Protein AF-M2TGZ3-F1 (afdb_monomer_lite)

Foldseek 3Di:
DDDDADDDDPPDDPDRWDDDPVRDTDRDRPDPPPPDDDPPVVVVVVVVVVVVVVVVVVVVVVVVVVVVVVVVVVVVVVVVVVVVVVVVVVVVVVVVVVVVPQPDDDDDADWDADPVGQADDDDKFFALQDDPVNLSVSQGVAPDWDDDQLGIIDGHNHTPDDIDGDHNVVVPHHHSND

pLDDT: mean 80.91, std 21.44, range [30.02, 98.31]

Sequence (178 aa):
AEPSIECVDPSKQSQCTCTCTNGIVFSQTLSLDASTIPSDGTCQADRDRCLKRQQQLNTEIEEEREQCAAQLNEATQTHIQREKELLEKQHELRTQLKLHQPPTWTYHGCYIDNLSRAIGGNGFSLDTHLTVDNCKRLCRGSKYAAMQYGTHCLCGNKFRFPVTKVSDSECNVNCAGN

InterPro domains:
  IPR002889 Carbohydrate-binding WSC [PF01822] (107-178)
  IPR002889 Carbohydrate-binding WSC [PS51212] (104-178)
  IPR002889 Carbohydrate-binding WSC [SM00321] (104-178)

Radius of gyration: 47.74 Å; chains: 1; bounding box: 99×42×110 Å

Organism: Cochliobolus heterostrophus (strain C5 / ATCC 48332 / race O) (NCBI:txid701091)

Structure (mmCIF, N/CA/C/O backbone):
data_AF-M2TGZ3-F1
#
_entry.id   AF-M2TGZ3-F1
#
loop_
_atom_site.group_PDB
_atom_site.id
_atom_site.type_symbol
_atom_site.label_atom_id
_atom_site.label_alt_id
_atom_site.label_comp_id
_atom_site.label_asym_id
_atom_site.label_entity_id
_atom_site.label_seq_id
_atom_site.pdbx_PDB_ins_code
_atom_site.Cartn_x
_atom_site.Cartn_y
_atom_site.Cartn_z
_atom_site.occupancy
_atom_site.B_iso_or_equiv
_atom_site.auth_seq_id
_atom_site.auth_comp_id
_atom_site.auth_asym_id
_atom_site.auth_atom_id
_atom_site.pdbx_PDB_model_num
ATOM 1 N N . ALA A 1 1 ? -50.221 -4.675 42.462 1.00 42.06 1 ALA A N 1
ATOM 2 C CA . ALA A 1 1 ? -51.348 -5.622 42.523 1.00 42.06 1 ALA A CA 1
ATOM 3 C C . ALA A 1 1 ? -51.890 -5.565 43.937 1.00 42.06 1 ALA A C 1
ATOM 5 O O . ALA A 1 1 ? -51.130 -5.794 44.869 1.00 42.06 1 ALA A O 1
ATOM 6 N N . GLU A 1 2 ? -53.128 -5.113 44.084 1.00 30.02 2 GLU A N 1
ATOM 7 C CA . GLU A 1 2 ? -53.767 -4.838 45.370 1.00 30.02 2 GLU A CA 1
ATOM 8 C C . GLU A 1 2 ? -54.387 -6.144 45.903 1.00 30.02 2 GLU A C 1
ATOM 10 O O . GLU A 1 2 ? -55.113 -6.801 45.151 1.00 30.02 2 GLU A O 1
ATOM 15 N N . PRO A 1 3 ? -54.061 -6.599 47.125 1.00 35.22 3 PRO A N 1
ATOM 16 C CA . PRO A 1 3 ? -54.657 -7.811 47.671 1.00 35.22 3 PRO A CA 1
ATOM 17 C C . PRO A 1 3 ? -56.100 -7.528 48.103 1.00 35.22 3 PRO A C 1
ATOM 19 O O . PRO A 1 3 ? -56.346 -6.615 48.888 1.00 35.22 3 PRO A O 1
ATOM 22 N N . SER A 1 4 ? -57.050 -8.321 47.609 1.00 35.12 4 SER A N 1
ATOM 23 C CA . SER A 1 4 ? -58.435 -8.319 48.087 1.00 35.12 4 SER A CA 1
ATOM 24 C C . SER A 1 4 ? -58.678 -9.545 48.966 1.00 35.12 4 SER A C 1
ATOM 26 O O . SER A 1 4 ? -58.250 -10.654 48.650 1.00 35.12 4 SER A O 1
ATOM 28 N N . ILE A 1 5 ? -59.332 -9.319 50.104 1.00 44.72 5 ILE A N 1
ATOM 29 C CA . ILE A 1 5 ? -59.804 -10.352 51.025 1.00 44.72 5 ILE A CA 1
ATOM 30 C C . ILE A 1 5 ? -61.325 -10.237 51.053 1.00 44.72 5 ILE A C 1
ATOM 32 O O . ILE A 1 5 ? -61.857 -9.213 51.477 1.00 44.72 5 ILE A O 1
ATOM 36 N N . GLU A 1 6 ? -62.015 -11.285 50.614 1.00 40.97 6 GLU A N 1
ATOM 37 C CA . GLU A 1 6 ? -63.439 -11.476 50.883 1.00 40.97 6 GLU A CA 1
ATOM 38 C C . GLU A 1 6 ? -63.579 -12.557 51.958 1.00 40.97 6 GLU A C 1
ATOM 40 O O . GLU A 1 6 ? -63.226 -13.717 51.742 1.00 40.97 6 GLU A O 1
ATOM 45 N N . CYS A 1 7 ? -64.074 -12.175 53.135 1.00 37.47 7 CYS A N 1
ATOM 46 C CA . CYS A 1 7 ? -64.434 -13.114 54.195 1.00 37.47 7 CYS A CA 1
ATOM 47 C C . CYS A 1 7 ? -65.953 -13.314 54.185 1.00 37.47 7 CYS A C 1
ATOM 49 O O . CYS A 1 7 ? -66.702 -12.344 54.298 1.00 37.47 7 CYS A O 1
ATOM 51 N N . VAL A 1 8 ? -66.403 -14.566 54.077 1.00 44.28 8 VAL A N 1
ATOM 52 C CA . VAL A 1 8 ? -67.820 -14.937 54.201 1.00 44.28 8 VAL A CA 1
ATOM 53 C C . VAL A 1 8 ? -68.168 -15.158 55.677 1.00 44.28 8 VAL A C 1
ATOM 55 O O . VAL A 1 8 ? -67.381 -15.720 56.437 1.00 44.28 8 VAL A O 1
ATOM 58 N N . ASP A 1 9 ? -69.352 -14.676 56.054 1.00 42.97 9 ASP A N 1
ATOM 59 C CA . ASP A 1 9 ? -69.925 -14.606 57.403 1.00 42.97 9 ASP A CA 1
ATOM 60 C C . ASP A 1 9 ? -69.764 -15.918 58.222 1.00 42.97 9 ASP A C 1
ATOM 62 O O . ASP A 1 9 ? -70.175 -16.995 57.765 1.00 42.97 9 ASP A O 1
ATOM 66 N N . PRO A 1 10 ? -69.163 -15.877 59.432 1.00 45.09 10 PRO A N 1
ATOM 67 C CA . PRO A 1 10 ? -68.780 -17.062 60.190 1.00 45.09 10 PRO A CA 1
ATOM 68 C C . PRO A 1 10 ? -69.964 -17.623 60.983 1.00 45.09 10 PRO A C 1
ATOM 70 O O . PRO A 1 10 ? -70.005 -17.542 62.208 1.00 45.09 10 PRO A O 1
ATOM 73 N N . SER A 1 11 ? -70.940 -18.231 60.306 1.00 46.91 11 SER A N 1
ATOM 74 C CA . SER A 1 11 ? -72.002 -18.968 61.011 1.00 46.91 11 SER A CA 1
ATOM 75 C C . SER A 1 11 ? -71.798 -20.484 61.043 1.00 46.91 11 SER A C 1
ATOM 77 O O . SER A 1 11 ? -72.397 -21.136 61.894 1.00 46.91 11 SER A O 1
ATOM 79 N N . LYS A 1 12 ? -70.955 -21.079 60.184 1.00 46.06 12 LYS A N 1
ATOM 80 C CA . LYS A 1 12 ? -70.595 -22.511 60.250 1.00 46.06 12 LYS A CA 1
ATOM 81 C C . LYS A 1 12 ? -69.194 -22.749 59.672 1.00 46.06 12 LYS A C 1
ATOM 83 O O . LYS A 1 12 ? -69.023 -22.711 58.465 1.00 46.06 12 LYS A O 1
ATOM 88 N N . GLN A 1 13 ? -68.239 -23.040 60.558 1.00 41.88 13 GLN A N 1
ATOM 89 C CA . GLN A 1 13 ? -66.833 -23.395 60.295 1.00 41.88 13 GLN A CA 1
ATOM 90 C C . GLN A 1 13 ? -65.949 -22.273 59.726 1.00 41.88 13 GLN A C 1
ATOM 92 O O . GLN A 1 13 ? -65.947 -21.944 58.548 1.00 41.88 13 GLN A O 1
ATOM 97 N N . SER A 1 14 ? -65.117 -21.737 60.614 1.00 40.09 14 SER A N 1
ATOM 98 C CA . SER A 1 14 ? -63.985 -20.854 60.346 1.00 40.09 14 SER A CA 1
ATOM 99 C C . SER A 1 14 ? -62.907 -21.563 59.517 1.00 40.09 14 SER A C 1
ATOM 101 O O . SER A 1 14 ? -61.933 -22.091 60.054 1.00 40.09 14 SER A O 1
ATOM 103 N N . GLN A 1 15 ? -63.078 -21.583 58.200 1.00 41.56 15 GLN A N 1
ATOM 104 C CA . GLN A 1 15 ? -62.004 -21.876 57.256 1.00 41.56 15 GLN A CA 1
ATOM 105 C C . GLN A 1 15 ? -61.862 -20.695 56.301 1.00 41.56 15 GLN A C 1
ATOM 107 O O . GLN A 1 15 ? -62.495 -20.645 55.252 1.00 41.56 15 GLN A O 1
ATOM 112 N N . CYS A 1 16 ? -61.026 -19.726 56.672 1.00 45.25 16 CYS A N 1
ATOM 113 C CA . CYS A 1 16 ? -60.573 -18.717 55.724 1.00 45.25 16 CYS A CA 1
ATOM 114 C C . CYS A 1 16 ? -59.454 -19.330 54.876 1.00 45.25 16 CYS A C 1
ATOM 116 O O . CYS A 1 16 ? -58.369 -19.611 55.381 1.00 45.25 16 CYS A O 1
ATOM 118 N N . THR A 1 17 ? -59.717 -19.553 53.592 1.00 42.00 17 THR A N 1
ATOM 119 C CA . THR A 1 17 ? -58.707 -19.957 52.608 1.00 42.00 17 THR A CA 1
ATOM 120 C C . THR A 1 17 ? -58.132 -18.722 51.928 1.00 42.00 17 THR A C 1
ATOM 122 O O . THR A 1 17 ? -58.835 -18.049 51.178 1.00 42.00 17 THR A O 1
ATOM 125 N N . CYS A 1 18 ? -56.850 -18.435 52.154 1.00 43.41 18 CYS A N 1
ATOM 126 C CA . CYS A 1 18 ? -56.132 -17.404 51.409 1.00 43.41 18 CYS A CA 1
ATOM 127 C C . CYS A 1 18 ? -55.450 -18.031 50.186 1.00 43.41 18 CYS A C 1
ATOM 129 O O . CYS A 1 18 ? -54.590 -18.901 50.320 1.00 43.41 18 CYS A O 1
ATOM 131 N N . THR A 1 19 ? -55.808 -17.572 48.990 1.00 40.91 19 THR A N 1
ATOM 132 C CA . THR A 1 19 ? -55.134 -17.927 47.734 1.00 40.91 19 THR A CA 1
ATOM 133 C C . THR A 1 19 ? -54.188 -16.811 47.313 1.00 40.91 19 THR A C 1
ATOM 135 O O . THR A 1 19 ? -54.630 -15.705 47.010 1.00 40.91 19 THR A O 1
ATOM 138 N N . CYS A 1 20 ? -52.888 -17.100 47.248 1.00 36.97 20 CYS A N 1
ATOM 139 C CA . CYS A 1 20 ? -51.923 -16.203 46.616 1.00 36.97 20 CYS A CA 1
ATOM 140 C C . CYS A 1 20 ? -51.898 -16.441 45.098 1.00 36.97 20 CYS A C 1
ATOM 142 O O . CYS A 1 20 ? -52.029 -17.569 44.623 1.00 36.97 20 CYS A O 1
ATOM 144 N N . THR A 1 21 ? -51.680 -15.371 44.336 1.00 45.09 21 THR A N 1
ATOM 145 C CA . THR A 1 21 ? -51.802 -15.252 42.868 1.00 45.09 21 THR A CA 1
ATOM 146 C C . THR A 1 21 ? -50.929 -16.187 42.020 1.00 45.09 21 THR A C 1
ATOM 148 O O . THR A 1 21 ? -51.058 -16.181 40.802 1.00 45.09 21 THR A O 1
ATOM 151 N N . ASN A 1 22 ? -50.102 -17.040 42.631 1.00 44.31 22 ASN A N 1
ATOM 152 C CA . ASN A 1 22 ? -49.334 -18.076 41.932 1.00 44.31 22 ASN A CA 1
ATOM 153 C C . ASN A 1 22 ? -50.013 -19.460 41.937 1.00 44.31 22 ASN A C 1
ATOM 155 O O . ASN A 1 22 ? -49.364 -20.456 41.634 1.00 44.31 22 ASN A O 1
ATOM 159 N N . GLY A 1 23 ? -51.299 -19.553 42.297 1.00 44.28 23 GLY A N 1
ATOM 160 C CA . GLY A 1 23 ? -52.065 -20.806 42.211 1.00 44.28 23 GLY A CA 1
ATOM 161 C C . GLY A 1 23 ? -51.654 -21.880 43.225 1.00 44.28 23 GLY A C 1
ATOM 162 O O . GLY A 1 23 ? -52.139 -23.007 43.160 1.00 44.28 23 GLY A O 1
ATOM 163 N N . ILE A 1 24 ? -50.783 -21.542 44.180 1.00 47.44 24 ILE A N 1
ATOM 164 C CA . ILE A 1 24 ? -50.427 -22.426 45.288 1.00 47.44 24 ILE A CA 1
ATOM 165 C C . ILE A 1 24 ? -51.532 -22.313 46.336 1.00 47.44 24 ILE A C 1
ATOM 167 O O . ILE A 1 24 ? -51.656 -21.303 47.030 1.00 47.44 24 ILE A O 1
ATOM 171 N N . VAL A 1 25 ? -52.352 -23.356 46.425 1.00 45.66 25 VAL A N 1
ATOM 172 C CA . VAL A 1 25 ? -53.421 -23.466 47.417 1.00 45.66 25 VAL A CA 1
ATOM 173 C C . VAL A 1 25 ? -52.838 -24.097 48.679 1.00 45.66 25 VAL A C 1
ATOM 175 O O . VAL A 1 25 ? -52.579 -25.297 48.714 1.00 45.66 25 VAL A O 1
ATOM 178 N N . PHE A 1 26 ? -52.637 -23.300 49.729 1.00 43.31 26 PHE A N 1
ATOM 179 C CA . PHE A 1 26 ? -52.349 -23.827 51.063 1.00 43.31 26 PHE A CA 1
ATOM 180 C C . PHE A 1 26 ? -53.668 -24.140 51.770 1.00 43.31 26 PHE A C 1
ATOM 182 O O . PHE A 1 26 ? -54.349 -23.253 52.277 1.00 43.31 26 PHE A O 1
ATOM 189 N N . SER A 1 27 ? -54.044 -25.416 51.798 1.00 44.88 27 SER A N 1
ATOM 190 C CA . SER A 1 27 ? -55.175 -25.914 52.587 1.00 44.88 27 SER A CA 1
ATOM 191 C C . SER A 1 27 ? -54.682 -26.259 53.993 1.00 44.88 27 SER A C 1
ATOM 193 O O . SER A 1 27 ? -54.489 -27.422 54.336 1.00 44.88 27 SER A O 1
ATOM 195 N N . GLN A 1 28 ? -54.414 -25.241 54.811 1.00 45.44 28 GLN A N 1
ATOM 196 C CA . GLN A 1 28 ? -54.201 -25.457 56.240 1.00 45.44 28 GLN A CA 1
ATOM 197 C C . GLN A 1 28 ? -55.521 -25.235 56.977 1.00 45.44 28 GLN A C 1
ATOM 199 O O . GLN A 1 28 ? -56.089 -24.145 56.958 1.00 45.44 28 GLN A O 1
ATOM 204 N N . THR A 1 29 ? -56.018 -26.278 57.637 1.00 42.88 29 THR A N 1
ATOM 205 C CA . THR A 1 29 ? -57.054 -26.158 58.665 1.00 42.88 29 THR A CA 1
ATOM 206 C C . THR A 1 29 ? -56.489 -25.352 59.828 1.00 42.88 29 THR A C 1
ATOM 208 O O . THR A 1 29 ? -55.683 -25.865 60.603 1.00 42.88 29 THR A O 1
ATOM 211 N N . LEU A 1 30 ? -56.902 -24.090 59.954 1.00 41.03 30 LEU A N 1
ATOM 212 C CA . LEU A 1 30 ? -56.662 -23.299 61.157 1.00 41.03 30 LEU A CA 1
ATOM 213 C C . LEU A 1 30 ? -57.520 -23.879 62.287 1.00 41.03 30 LEU A C 1
ATOM 215 O O . LEU A 1 30 ? -58.721 -23.623 62.363 1.00 41.03 30 LEU A O 1
ATOM 219 N N . SER A 1 31 ? -56.906 -24.696 63.147 1.00 41.19 31 SER A N 1
ATOM 220 C CA . SER A 1 31 ? -57.522 -25.072 64.420 1.00 41.19 31 SER A CA 1
ATOM 221 C C . SER A 1 31 ? -57.574 -23.817 65.288 1.00 41.19 31 SER A C 1
ATOM 223 O O . SER A 1 31 ? -56.538 -23.329 65.733 1.00 41.19 31 SER A O 1
ATOM 225 N N . LEU A 1 32 ? -58.773 -23.281 65.527 1.00 45.12 32 LEU A N 1
ATOM 226 C CA . LEU A 1 32 ? -59.029 -22.230 66.522 1.00 45.12 32 LEU A CA 1
ATOM 227 C C . LEU A 1 32 ? -59.030 -22.802 67.953 1.00 45.12 32 LEU A C 1
ATOM 229 O O . LEU A 1 32 ? -59.805 -22.369 68.803 1.00 45.12 32 LEU A O 1
ATOM 233 N N . ASP A 1 33 ? -58.153 -23.763 68.243 1.00 39.97 33 ASP A N 1
ATOM 234 C CA . ASP A 1 33 ? -57.855 -24.108 69.625 1.00 39.97 33 ASP A CA 1
ATOM 235 C C . ASP A 1 33 ? -56.885 -23.056 70.157 1.00 39.97 33 ASP A C 1
ATOM 237 O O . ASP A 1 33 ? -55.682 -23.063 69.886 1.00 39.97 33 ASP A O 1
ATOM 241 N N . ALA A 1 34 ? -57.428 -22.132 70.947 1.00 45.38 34 ALA A N 1
ATOM 242 C CA . ALA A 1 34 ? -56.719 -21.051 71.632 1.00 45.38 34 ALA A CA 1
ATOM 243 C C . ALA A 1 34 ? -55.672 -21.532 72.666 1.00 45.38 34 ALA A C 1
ATOM 245 O O . ALA A 1 34 ? -55.241 -20.769 73.526 1.00 45.38 34 ALA A O 1
ATOM 246 N N . SER A 1 35 ? -55.250 -22.796 72.608 1.00 45.47 35 SER A N 1
ATOM 247 C CA . SER A 1 35 ? -54.240 -23.402 73.479 1.00 45.47 35 SER A CA 1
ATOM 248 C C . SER A 1 35 ? -52.919 -23.692 72.761 1.00 45.47 35 SER A C 1
ATOM 250 O O . SER A 1 35 ? -51.993 -24.213 73.379 1.00 45.47 35 SER A O 1
ATOM 252 N N . THR A 1 36 ? -52.789 -23.351 71.475 1.00 46.75 36 THR A N 1
ATOM 253 C CA . THR A 1 36 ? -51.512 -23.476 70.744 1.00 46.75 36 THR A CA 1
ATOM 254 C C . THR A 1 36 ? -51.292 -22.353 69.734 1.00 46.75 36 THR A C 1
ATOM 256 O O . THR A 1 36 ? -50.619 -22.550 68.730 1.00 46.75 36 THR A O 1
ATOM 259 N N . ILE A 1 37 ? -51.838 -21.160 69.997 1.00 47.88 37 ILE A N 1
ATOM 260 C CA . ILE A 1 37 ? -51.472 -19.950 69.251 1.00 47.88 37 ILE A CA 1
ATOM 261 C C . ILE A 1 37 ? -49.992 -19.680 69.568 1.00 47.88 37 ILE A C 1
ATOM 263 O O . ILE A 1 37 ? -49.683 -19.376 70.726 1.00 47.88 37 ILE A O 1
ATOM 267 N N . PRO A 1 38 ? -49.058 -19.818 68.604 1.00 45.56 38 PRO A N 1
ATOM 268 C CA . PRO A 1 38 ? -47.692 -19.368 68.813 1.00 45.56 38 PRO A CA 1
ATOM 269 C C . PRO A 1 38 ? -47.782 -17.884 69.148 1.00 45.56 38 PRO A C 1
ATOM 271 O O . PRO A 1 38 ? -48.491 -17.147 68.464 1.00 45.56 38 PRO A O 1
ATOM 274 N N . SER A 1 39 ? -47.138 -17.461 70.233 1.00 48.97 39 SER A N 1
ATOM 275 C CA . SER A 1 39 ? -47.185 -16.070 70.674 1.00 48.97 39 SER A CA 1
ATOM 276 C C . SER A 1 39 ? -46.947 -15.122 69.493 1.00 48.97 39 SER A C 1
ATOM 278 O O . SER A 1 39 ? -46.086 -15.375 68.646 1.00 48.97 39 SER A O 1
ATOM 280 N N . ASP A 1 40 ? -47.708 -14.029 69.458 1.00 53.09 40 ASP A N 1
ATOM 281 C CA . ASP A 1 40 ? -47.662 -12.930 68.476 1.00 53.0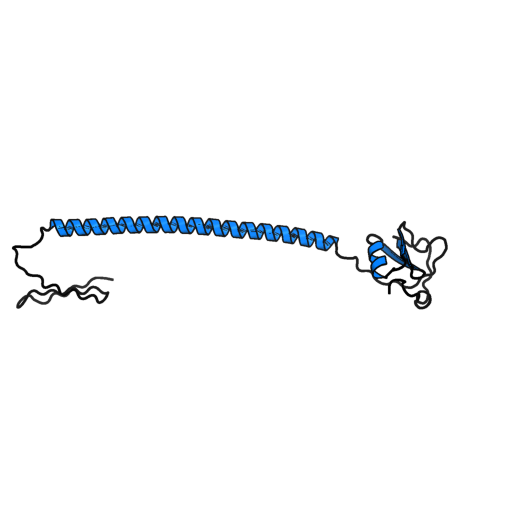9 40 ASP A CA 1
ATOM 282 C C . ASP A 1 40 ? -46.218 -12.480 68.127 1.00 53.09 40 ASP A C 1
ATOM 284 O O . ASP A 1 40 ? -45.904 -12.077 67.008 1.00 53.09 40 ASP A O 1
ATOM 288 N N . GLY A 1 41 ? -45.273 -12.682 69.055 1.00 59.47 41 GLY A N 1
ATOM 289 C CA . GLY A 1 41 ? -43.842 -12.444 68.852 1.00 59.47 41 GLY A CA 1
ATOM 290 C C . GLY A 1 41 ? -43.141 -13.336 67.812 1.00 59.47 41 GLY A C 1
ATOM 291 O O . GLY A 1 41 ? -42.112 -12.925 67.284 1.00 59.47 41 GLY A O 1
ATOM 292 N N . THR A 1 42 ? -43.662 -14.522 67.481 1.00 67.00 42 THR A N 1
ATOM 293 C CA . THR A 1 42 ? -43.049 -15.432 66.487 1.00 67.00 42 THR A CA 1
ATOM 294 C C . THR A 1 42 ? -43.289 -14.966 65.048 1.00 67.00 42 THR A C 1
ATOM 296 O O . THR A 1 42 ? -42.344 -14.883 64.267 1.00 67.00 42 THR A O 1
ATOM 299 N N . CYS A 1 43 ? -44.516 -14.547 64.722 1.00 70.50 43 CYS A N 1
ATOM 300 C CA . CYS A 1 43 ? -44.868 -13.987 63.413 1.00 70.50 43 CYS A CA 1
ATOM 301 C C . CYS A 1 43 ? -44.151 -12.650 63.156 1.00 70.50 43 CYS A C 1
ATOM 303 O O . CYS A 1 43 ? -43.608 -12.425 62.073 1.00 70.50 43 CYS A O 1
ATOM 305 N N . GLN A 1 44 ? -44.071 -11.790 64.180 1.00 79.44 44 GLN A N 1
ATOM 306 C CA . GLN A 1 44 ? -43.323 -10.532 64.113 1.00 79.44 44 GLN A CA 1
ATOM 307 C C . GLN A 1 44 ? -41.830 -10.786 63.831 1.00 79.44 44 GLN A C 1
ATOM 309 O O . GLN A 1 44 ? -41.249 -10.156 62.948 1.00 79.44 44 GLN A O 1
ATOM 314 N N . ALA A 1 45 ? -41.228 -11.762 64.523 1.00 80.56 45 ALA A N 1
ATOM 315 C CA . ALA A 1 45 ? -39.833 -12.145 64.318 1.00 80.56 45 ALA A CA 1
ATOM 316 C C . ALA A 1 45 ? -39.576 -12.715 62.913 1.00 80.56 45 ALA A C 1
ATOM 318 O O . ALA A 1 45 ? -38.540 -12.425 62.313 1.00 80.56 45 ALA A O 1
ATOM 319 N N . ASP A 1 46 ? -40.509 -13.491 62.359 1.00 81.06 46 ASP A N 1
ATOM 320 C CA . ASP A 1 46 ? -40.375 -14.042 61.009 1.00 81.06 46 ASP A CA 1
ATOM 321 C C . ASP A 1 46 ? -40.583 -12.987 59.915 1.00 81.06 46 ASP A C 1
ATOM 323 O O . ASP A 1 46 ? -39.846 -12.985 58.925 1.00 81.06 46 ASP A O 1
ATOM 327 N N . ARG A 1 47 ? -41.490 -12.020 60.114 1.00 82.94 47 ARG A N 1
ATOM 328 C CA . ARG A 1 47 ? -41.605 -10.838 59.245 1.00 82.94 47 ARG A CA 1
ATOM 329 C C . ARG A 1 47 ? -40.296 -10.056 59.210 1.00 82.94 47 ARG A C 1
ATOM 331 O O . ARG A 1 47 ? -39.799 -9.739 58.129 1.00 82.94 47 ARG A O 1
ATOM 338 N N . ASP A 1 48 ? -39.725 -9.769 60.375 1.00 86.62 48 ASP A N 1
ATOM 339 C CA . ASP A 1 48 ? -38.491 -8.991 60.478 1.00 86.62 48 ASP A CA 1
ATOM 340 C C . ASP A 1 48 ? -37.302 -9.760 59.864 1.00 86.62 48 ASP A C 1
ATOM 342 O O . ASP A 1 48 ? -36.457 -9.172 59.184 1.00 86.62 48 ASP A O 1
ATOM 346 N N . ARG A 1 49 ? -37.281 -11.096 59.993 1.00 90.06 49 ARG A N 1
ATOM 347 C CA . ARG A 1 49 ? -36.317 -11.977 59.312 1.00 90.06 49 ARG A CA 1
ATOM 348 C C . ARG A 1 49 ? -36.448 -11.901 57.787 1.00 90.06 49 ARG A C 1
ATOM 350 O O . ARG A 1 49 ? -35.431 -11.791 57.101 1.00 90.06 49 ARG A O 1
ATOM 357 N N . CYS A 1 50 ? -37.671 -11.930 57.257 1.00 89.81 50 CYS A N 1
ATOM 358 C CA . CYS A 1 50 ? -37.938 -11.796 55.822 1.00 89.81 50 CYS A CA 1
ATOM 359 C C . CYS A 1 50 ? -37.526 -10.423 55.283 1.00 89.81 50 CYS A C 1
ATOM 361 O O . CYS A 1 50 ? -36.850 -10.360 54.259 1.00 89.81 50 CYS A O 1
ATOM 363 N N . LEU A 1 51 ? -37.861 -9.337 55.985 1.00 93.56 51 LEU A N 1
ATOM 364 C CA . LEU A 1 51 ? -37.462 -7.980 55.595 1.00 93.56 51 LEU A CA 1
ATOM 365 C C . LEU A 1 51 ? -35.939 -7.824 55.584 1.00 93.56 51 LEU A C 1
ATOM 367 O O . LEU A 1 51 ? -35.379 -7.274 54.637 1.00 93.56 51 LEU A O 1
ATOM 371 N N . LYS A 1 52 ? -35.251 -8.380 56.587 1.00 94.94 52 LYS A N 1
ATOM 372 C CA . LYS A 1 52 ? -33.786 -8.386 56.629 1.00 94.94 52 LYS A CA 1
ATOM 373 C C . LYS A 1 52 ? -33.187 -9.183 55.469 1.00 94.94 52 LYS A C 1
ATOM 375 O O . LYS A 1 52 ? -32.229 -8.728 54.850 1.00 94.94 52 LYS A O 1
ATOM 380 N N . ARG A 1 53 ? -33.758 -10.348 55.139 1.00 95.44 53 ARG A N 1
ATOM 381 C CA . ARG A 1 53 ? -33.310 -11.152 53.993 1.00 95.44 53 ARG A CA 1
ATOM 382 C C . ARG A 1 53 ? -33.556 -10.431 52.669 1.00 95.44 53 ARG A C 1
ATOM 384 O O . ARG A 1 53 ? -32.686 -10.472 51.809 1.00 95.44 53 ARG A O 1
ATOM 391 N N . GLN A 1 54 ? -34.690 -9.750 52.521 1.00 96.00 54 GLN A N 1
ATOM 392 C CA . GLN A 1 54 ? -35.002 -8.939 51.345 1.00 96.00 54 GLN A CA 1
ATOM 393 C C . GLN A 1 54 ? -34.009 -7.785 51.177 1.00 96.00 54 GLN A C 1
ATOM 395 O O . GLN A 1 54 ? -33.505 -7.581 50.079 1.00 96.00 54 GLN A O 1
ATOM 400 N N . GLN A 1 55 ? -33.698 -7.056 52.254 1.00 96.75 55 GLN A N 1
ATOM 401 C CA . GLN A 1 55 ? -32.681 -6.002 52.220 1.00 96.75 55 GLN A CA 1
ATOM 402 C C . GLN A 1 55 ? -31.319 -6.559 51.814 1.00 96.75 55 GLN A C 1
ATOM 404 O O . GLN A 1 55 ? -30.686 -6.007 50.924 1.00 96.75 55 GLN A O 1
ATOM 409 N N . GLN A 1 56 ? -30.913 -7.687 52.402 1.00 96.88 56 GLN A N 1
ATOM 410 C CA . GLN A 1 56 ? -29.649 -8.333 52.063 1.00 96.88 56 GLN A CA 1
ATOM 411 C C . GLN A 1 56 ? -29.590 -8.748 50.584 1.00 96.88 56 GLN A C 1
ATOM 413 O O . GLN A 1 56 ? -28.610 -8.450 49.915 1.00 96.88 56 GLN A O 1
ATOM 418 N N . LEU A 1 57 ? -30.648 -9.375 50.060 1.00 96.81 57 LEU A N 1
ATOM 419 C CA . LEU A 1 57 ? -30.747 -9.743 48.642 1.00 96.81 57 LEU A CA 1
ATOM 420 C C . LEU A 1 57 ? -30.696 -8.516 47.726 1.00 96.81 57 LEU A C 1
ATOM 422 O O . LEU A 1 57 ? -30.042 -8.560 46.694 1.00 96.81 57 LEU A O 1
ATOM 426 N N . ASN A 1 58 ? -31.363 -7.420 48.090 1.00 96.44 58 ASN A N 1
ATOM 427 C CA . ASN A 1 58 ? -31.314 -6.193 47.296 1.00 96.44 58 ASN A CA 1
ATOM 428 C C . ASN A 1 58 ? -29.896 -5.608 47.249 1.00 96.44 58 ASN A C 1
ATOM 430 O O . ASN A 1 58 ? -29.459 -5.201 46.178 1.00 96.44 58 ASN A O 1
ATOM 434 N N . THR A 1 59 ? -29.172 -5.617 48.373 1.00 97.94 59 THR A N 1
ATOM 435 C CA . THR A 1 59 ? -27.768 -5.187 48.413 1.00 97.94 59 THR A CA 1
ATOM 436 C C . THR A 1 59 ? -26.877 -6.109 47.578 1.00 97.94 59 THR A C 1
ATOM 438 O O . THR A 1 59 ? -26.103 -5.614 46.768 1.00 97.94 59 THR A O 1
ATOM 441 N N . GLU A 1 60 ? -27.041 -7.433 47.690 1.00 97.44 60 GLU A N 1
ATOM 442 C CA . GLU A 1 60 ? -26.310 -8.417 46.869 1.00 97.44 60 GLU A CA 1
ATOM 443 C C . GLU A 1 60 ? -26.546 -8.168 45.362 1.00 97.44 60 GLU A C 1
ATOM 445 O O . GLU A 1 60 ? -25.601 -8.136 44.576 1.00 97.44 60 GLU A O 1
ATOM 450 N N . ILE A 1 61 ? -27.792 -7.899 44.955 1.00 97.56 61 ILE A N 1
ATOM 451 C CA . ILE A 1 61 ? -28.138 -7.571 43.562 1.00 97.56 61 ILE A CA 1
ATOM 452 C C . ILE A 1 61 ? -27.490 -6.255 43.113 1.00 97.56 61 ILE A C 1
ATOM 454 O O . ILE A 1 61 ? -27.043 -6.151 41.971 1.00 97.56 61 ILE A O 1
ATOM 458 N N . GLU A 1 62 ? -27.466 -5.224 43.958 1.00 97.44 62 GLU A N 1
ATOM 459 C CA . GLU A 1 62 ? -26.837 -3.941 43.623 1.00 97.44 62 GLU A CA 1
ATOM 460 C C . GLU A 1 62 ? -25.322 -4.089 43.441 1.00 97.44 62 GLU A C 1
ATOM 462 O O . GLU A 1 62 ? -24.787 -3.618 42.436 1.00 97.44 62 GLU A O 1
ATOM 467 N N . GLU A 1 63 ? -24.658 -4.832 44.328 1.00 97.62 63 GLU A N 1
ATOM 468 C CA . GLU A 1 63 ? -23.229 -5.137 44.225 1.00 97.62 63 GLU A CA 1
ATOM 469 C C .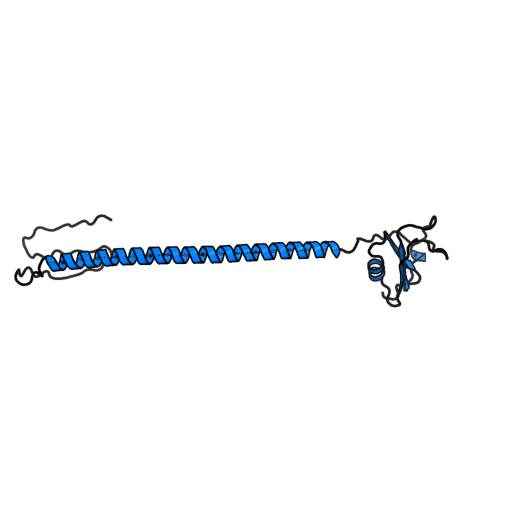 GLU A 1 63 ? -22.906 -5.925 42.946 1.00 97.62 63 GLU A C 1
ATOM 471 O O . GLU A 1 63 ? -21.983 -5.568 42.208 1.00 97.62 63 GLU A O 1
ATOM 476 N N . GLU A 1 64 ? -23.690 -6.958 42.622 1.00 97.25 64 GLU A N 1
ATOM 477 C CA . GLU A 1 64 ? -23.518 -7.726 41.383 1.00 97.25 64 GLU A CA 1
ATOM 478 C C . GLU A 1 64 ? -23.741 -6.864 40.132 1.00 97.25 64 GLU A C 1
ATOM 480 O O . GLU A 1 64 ? -23.016 -6.992 39.140 1.00 97.25 64 GLU A O 1
ATOM 485 N N . ARG A 1 65 ? -24.717 -5.947 40.163 1.00 97.75 65 ARG A N 1
ATOM 486 C CA . ARG A 1 65 ? -24.972 -5.017 39.053 1.00 97.75 65 ARG A CA 1
ATOM 487 C C . ARG A 1 65 ? -23.809 -4.056 38.844 1.00 97.75 65 ARG A C 1
ATOM 489 O O . ARG A 1 65 ? -23.442 -3.816 37.693 1.00 97.75 65 ARG A O 1
ATOM 496 N N . GLU A 1 66 ? -23.222 -3.530 39.914 1.00 97.44 66 GLU A N 1
ATOM 497 C CA . GLU A 1 66 ? -22.040 -2.669 39.829 1.00 97.44 66 GLU A CA 1
ATOM 498 C C . GLU A 1 66 ? -20.824 -3.430 39.292 1.00 97.44 66 GLU A C 1
ATOM 500 O O . GLU A 1 66 ? -20.143 -2.940 38.387 1.00 97.44 66 GLU A O 1
ATOM 505 N N . GLN A 1 67 ? -20.592 -4.658 39.763 1.00 97.81 67 GLN A N 1
ATOM 506 C CA . GLN A 1 67 ? -19.519 -5.516 39.252 1.00 97.81 67 GLN A CA 1
ATOM 507 C C . GLN A 1 67 ? -19.704 -5.833 37.764 1.00 97.81 67 GLN A C 1
ATOM 509 O O . GLN A 1 67 ? -18.763 -5.699 36.979 1.00 97.81 67 GLN A O 1
ATOM 514 N N . CYS A 1 68 ? -20.920 -6.194 37.347 1.00 97.81 68 CYS A N 1
ATOM 515 C CA . CYS A 1 68 ? -21.231 -6.454 35.944 1.00 97.81 68 CYS A CA 1
ATOM 516 C C . CYS A 1 68 ? -21.039 -5.199 35.078 1.00 97.81 68 CYS A C 1
ATOM 518 O O . CYS A 1 68 ? -20.521 -5.289 33.963 1.00 97.81 68 CYS A O 1
ATOM 520 N N . ALA A 1 69 ? -21.429 -4.022 35.578 1.00 97.88 69 ALA A N 1
ATOM 521 C CA . ALA A 1 69 ? -21.222 -2.756 34.881 1.00 97.88 69 ALA A CA 1
ATOM 522 C C . ALA A 1 69 ? -19.727 -2.425 34.736 1.00 97.88 69 ALA A C 1
ATOM 524 O O . ALA A 1 69 ? -19.293 -2.000 33.663 1.00 97.88 69 ALA A O 1
ATOM 525 N N . ALA A 1 70 ? -18.926 -2.665 35.777 1.00 97.75 70 ALA A N 1
ATOM 526 C CA . ALA A 1 70 ? -17.479 -2.480 35.735 1.00 97.75 70 ALA A CA 1
ATOM 527 C C . ALA A 1 70 ? -16.817 -3.408 34.702 1.00 97.75 70 ALA A C 1
ATOM 529 O O . ALA A 1 70 ? -16.056 -2.935 33.856 1.00 97.75 70 ALA A O 1
ATOM 530 N N . GLN A 1 71 ? -17.176 -4.695 34.699 1.00 97.69 71 GLN A N 1
ATOM 531 C CA . GLN A 1 71 ? -16.676 -5.669 33.722 1.00 97.69 71 GLN A CA 1
ATOM 532 C C . GLN A 1 71 ? -17.057 -5.295 32.286 1.00 97.69 71 GLN A C 1
ATOM 534 O O . GLN A 1 71 ? -16.227 -5.376 31.378 1.00 97.69 71 GLN A O 1
ATOM 539 N N . LEU A 1 72 ? -18.297 -4.847 32.064 1.00 98.06 72 LEU A N 1
ATOM 540 C CA . LEU A 1 72 ? -18.745 -4.404 30.746 1.00 98.06 72 LEU A CA 1
ATOM 541 C C . LEU A 1 72 ? -17.960 -3.176 30.270 1.00 98.06 72 LEU A C 1
ATOM 543 O O . LEU A 1 72 ? -17.562 -3.113 29.104 1.00 98.06 72 LEU A O 1
ATOM 547 N N . ASN A 1 73 ? -17.704 -2.216 31.160 1.00 97.75 73 ASN A N 1
ATOM 548 C CA . ASN A 1 73 ? -16.914 -1.030 30.845 1.00 97.75 73 ASN A CA 1
ATOM 549 C C . ASN A 1 73 ? -15.470 -1.395 30.482 1.00 97.75 73 ASN A C 1
ATOM 551 O O . ASN A 1 73 ? -14.960 -0.909 29.473 1.00 97.75 73 ASN A O 1
ATOM 555 N N . GLU A 1 74 ? -14.831 -2.286 31.242 1.00 97.88 74 GLU A N 1
ATOM 556 C CA . GLU A 1 74 ? -13.471 -2.758 30.963 1.00 97.88 74 GLU A CA 1
ATOM 557 C C . GLU A 1 74 ? -13.391 -3.512 29.625 1.00 97.88 74 GLU A C 1
ATOM 559 O O . GLU A 1 74 ? -12.514 -3.239 28.796 1.00 97.88 74 GLU A O 1
ATOM 564 N N . ALA A 1 75 ? -14.348 -4.407 29.358 1.00 97.69 75 ALA A N 1
ATOM 565 C CA . ALA A 1 75 ? -14.431 -5.134 28.092 1.00 97.69 75 ALA A CA 1
ATOM 566 C C . ALA A 1 75 ? -14.634 -4.180 26.903 1.00 97.69 75 ALA A C 1
ATOM 568 O O . ALA A 1 75 ? -13.983 -4.323 25.863 1.00 97.69 75 ALA A O 1
ATOM 569 N N . THR A 1 76 ? -15.487 -3.167 27.074 1.00 98.25 76 THR A N 1
ATOM 570 C CA . THR A 1 76 ? -15.745 -2.132 26.064 1.00 98.25 76 THR A CA 1
ATOM 571 C C . THR A 1 76 ? -14.497 -1.292 25.801 1.00 98.25 76 THR A C 1
ATOM 573 O O . THR A 1 76 ? -14.124 -1.090 24.646 1.00 98.25 76 THR A O 1
ATOM 576 N N . GLN A 1 77 ? -13.799 -0.846 26.849 1.00 98.25 77 GLN A N 1
ATOM 577 C CA . GLN A 1 77 ? -12.544 -0.101 26.711 1.00 98.25 77 GLN A CA 1
ATOM 578 C C . GLN A 1 77 ? -11.468 -0.930 26.009 1.00 98.25 77 GLN A C 1
ATOM 580 O O . GLN A 1 77 ? -10.806 -0.433 25.099 1.00 98.25 77 GLN A O 1
ATOM 585 N N . THR A 1 78 ? -11.347 -2.209 26.365 1.00 98.31 78 THR A N 1
ATOM 586 C CA . THR A 1 78 ? -10.429 -3.146 25.710 1.00 98.31 78 THR A CA 1
ATOM 587 C C . THR A 1 78 ? -10.754 -3.308 24.223 1.00 98.31 78 THR A C 1
ATOM 589 O O . THR A 1 78 ? -9.846 -3.309 23.391 1.00 98.31 78 THR A O 1
ATOM 592 N N . HIS A 1 79 ? -12.036 -3.416 23.860 1.00 98.19 79 HIS A N 1
ATOM 593 C CA . HIS A 1 79 ? -12.450 -3.493 22.458 1.00 98.19 79 HIS A CA 1
ATOM 594 C C . HIS A 1 79 ? -12.083 -2.217 21.691 1.00 98.19 79 HIS A C 1
ATOM 596 O O . HIS A 1 79 ? -11.453 -2.294 20.637 1.00 98.19 79 HIS A O 1
ATOM 602 N N . ILE A 1 80 ? -12.414 -1.047 22.245 1.00 98.31 80 ILE A N 1
ATOM 603 C CA . ILE A 1 80 ? -12.087 0.257 21.651 1.00 98.31 80 ILE A CA 1
ATOM 604 C C . ILE A 1 80 ? -10.572 0.405 21.467 1.00 98.31 80 ILE A C 1
ATOM 606 O O . ILE A 1 80 ? -10.121 0.914 20.443 1.00 98.31 80 ILE A O 1
ATOM 610 N N . GLN A 1 81 ? -9.775 -0.042 22.439 1.00 97.88 81 GLN A N 1
ATOM 611 C CA . GLN A 1 81 ? -8.319 0.024 22.360 1.00 97.88 81 GLN A CA 1
ATOM 612 C C . GLN A 1 81 ? -7.777 -0.844 21.217 1.00 97.88 81 GLN A C 1
ATOM 614 O O . GLN A 1 81 ? -7.003 -0.361 20.393 1.00 97.88 81 GLN A O 1
ATOM 619 N N . ARG A 1 82 ? -8.250 -2.091 21.102 1.00 98.31 82 ARG A N 1
ATOM 620 C CA . ARG A 1 82 ? -7.878 -2.985 19.991 1.00 98.31 82 ARG A CA 1
ATOM 621 C C . ARG A 1 82 ? -8.284 -2.416 18.635 1.00 98.31 82 ARG A C 1
ATOM 623 O O . ARG A 1 82 ? -7.536 -2.533 17.670 1.00 98.31 82 ARG A O 1
ATOM 630 N N . GLU A 1 83 ? -9.455 -1.792 18.543 1.00 98.06 83 GLU A N 1
ATOM 631 C CA . GLU A 1 83 ? -9.913 -1.160 17.305 1.00 98.06 83 GLU A CA 1
ATOM 632 C C . GLU A 1 83 ? -9.008 0.010 16.896 1.00 98.06 83 GLU A C 1
ATOM 634 O O . GLU A 1 83 ? -8.624 0.107 15.730 1.00 98.06 83 GLU A O 1
ATOM 639 N N . LYS A 1 84 ? -8.589 0.850 17.849 1.00 98.31 84 LYS A N 1
ATOM 640 C CA . LYS A 1 84 ? -7.615 1.924 17.595 1.00 98.31 84 LYS A CA 1
ATOM 641 C C . LYS A 1 84 ? -6.282 1.379 17.085 1.00 98.31 84 LYS A C 1
ATOM 643 O O . LYS A 1 84 ? -5.787 1.866 16.073 1.00 98.31 84 LYS A O 1
ATOM 648 N N . GLU A 1 85 ? -5.750 0.334 17.713 1.00 97.94 85 GLU A N 1
ATOM 649 C CA . GLU A 1 85 ? -4.509 -0.322 17.273 1.00 97.94 85 GLU A CA 1
ATOM 650 C C . GLU A 1 85 ? -4.636 -0.892 15.851 1.00 97.94 85 GLU A C 1
ATOM 652 O O . GLU A 1 85 ? -3.728 -0.761 15.026 1.00 97.94 85 GLU A O 1
ATOM 657 N N . LEU A 1 86 ? -5.786 -1.489 15.520 1.00 98.12 86 LEU A N 1
ATOM 658 C CA . LEU A 1 86 ? -6.062 -1.977 14.168 1.00 98.12 86 LEU A CA 1
ATOM 659 C C . LEU A 1 86 ? -6.157 -0.837 13.148 1.00 98.12 86 LEU A C 1
ATOM 661 O O . LEU A 1 86 ? -5.666 -0.989 12.026 1.00 98.12 86 LEU A O 1
ATOM 665 N N . LEU A 1 87 ? -6.753 0.298 13.516 1.00 97.75 87 LEU A N 1
ATOM 666 C CA . LEU A 1 87 ? -6.832 1.484 12.660 1.00 97.75 87 LEU A CA 1
ATOM 667 C C . LEU A 1 87 ? -5.451 2.100 12.413 1.00 97.75 87 LEU A C 1
ATOM 669 O O . LEU A 1 87 ? -5.133 2.449 11.273 1.00 97.75 87 LEU A O 1
ATOM 673 N N . GLU A 1 88 ? -4.605 2.176 13.438 1.00 97.38 88 GLU A N 1
ATOM 674 C CA . GLU A 1 88 ? -3.216 2.626 13.309 1.00 97.38 88 GLU A CA 1
ATOM 675 C C . GLU A 1 88 ? -2.420 1.694 12.390 1.00 97.38 88 GLU A C 1
ATOM 677 O O . GLU A 1 88 ? -1.796 2.145 11.424 1.00 97.38 88 GLU A O 1
ATOM 682 N N . LYS A 1 89 ? -2.541 0.378 12.590 1.00 97.19 89 LYS A N 1
ATOM 683 C CA . LYS A 1 89 ? -1.907 -0.624 11.724 1.00 97.19 89 LYS A CA 1
ATOM 684 C C . LYS A 1 89 ? -2.415 -0.552 10.282 1.00 97.19 89 LYS A C 1
ATOM 686 O O . LYS A 1 89 ? -1.640 -0.695 9.335 1.00 97.19 89 LYS A O 1
ATOM 691 N N . GLN A 1 90 ? -3.710 -0.296 10.083 1.00 96.69 90 GLN A N 1
ATOM 692 C CA . GLN A 1 90 ? -4.281 -0.071 8.755 1.00 96.69 90 GLN A CA 1
ATOM 693 C C . GLN A 1 90 ? -3.684 1.181 8.098 1.00 96.69 90 GLN A C 1
ATOM 695 O O . GLN A 1 90 ? -3.407 1.172 6.894 1.00 96.69 90 GLN A O 1
ATOM 700 N N . HIS A 1 91 ? -3.493 2.261 8.858 1.00 96.19 91 HIS A N 1
ATOM 701 C CA . HIS A 1 91 ? -2.881 3.490 8.362 1.00 96.19 91 HIS A CA 1
ATOM 702 C C . HIS A 1 91 ? -1.423 3.271 7.939 1.00 96.19 91 HIS A C 1
ATOM 704 O O . HIS A 1 91 ? -1.027 3.697 6.848 1.00 96.19 91 HIS A O 1
ATOM 710 N N . GLU A 1 92 ? -0.646 2.551 8.748 1.00 95.06 92 GLU A N 1
ATOM 711 C CA . GLU A 1 92 ? 0.732 2.187 8.423 1.00 95.06 92 GLU A CA 1
ATOM 712 C C . GLU A 1 92 ? 0.793 1.349 7.139 1.00 95.06 92 GLU A C 1
ATOM 714 O O . GLU A 1 92 ? 1.496 1.710 6.192 1.00 95.06 92 GLU A O 1
ATOM 719 N N . LEU A 1 93 ? -0.028 0.297 7.043 1.00 94.00 93 LEU A N 1
ATOM 720 C CA . LEU A 1 93 ? -0.076 -0.566 5.863 1.00 94.00 93 LEU A CA 1
ATOM 721 C C . LEU A 1 93 ? -0.470 0.209 4.597 1.00 94.00 93 LEU A C 1
ATOM 723 O O . LEU A 1 93 ? 0.120 0.019 3.533 1.00 94.00 93 LEU A O 1
ATOM 727 N N . ARG A 1 94 ? -1.441 1.126 4.693 1.00 91.75 94 ARG A N 1
ATOM 728 C CA . ARG A 1 94 ? -1.822 2.006 3.573 1.00 91.75 94 ARG A CA 1
ATOM 729 C C . ARG A 1 94 ? -0.676 2.916 3.145 1.00 91.75 94 ARG A C 1
ATOM 731 O O . ARG A 1 94 ? -0.494 3.142 1.949 1.00 91.75 94 ARG A O 1
ATOM 738 N N . THR A 1 95 ? 0.085 3.438 4.098 1.00 90.19 95 THR A N 1
ATOM 739 C CA . THR A 1 95 ? 1.249 4.285 3.819 1.00 90.19 95 THR A CA 1
ATOM 740 C C . THR A 1 95 ? 2.336 3.490 3.103 1.00 90.19 95 THR A C 1
ATOM 742 O O . THR A 1 95 ? 2.849 3.932 2.073 1.00 90.19 95 THR A O 1
ATOM 745 N N . GLN A 1 96 ? 2.607 2.269 3.564 1.00 89.56 96 GLN A N 1
ATOM 746 C CA . GLN A 1 96 ? 3.527 1.354 2.895 1.00 89.56 96 GLN A 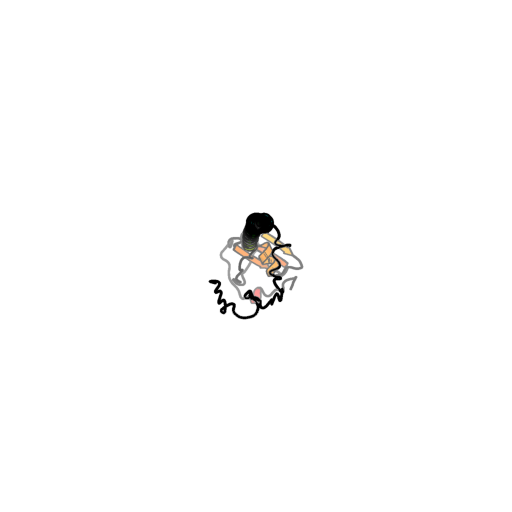CA 1
ATOM 747 C C . GLN A 1 96 ? 3.054 1.003 1.477 1.00 89.56 96 GLN A C 1
ATOM 749 O O . GLN A 1 96 ? 3.856 1.033 0.544 1.00 89.56 96 GLN A O 1
ATOM 754 N N . LEU A 1 97 ? 1.758 0.744 1.275 1.00 87.44 97 LEU A N 1
ATOM 755 C CA . LEU A 1 97 ? 1.203 0.446 -0.048 1.00 87.44 97 LEU A CA 1
ATOM 756 C C . LEU A 1 97 ? 1.409 1.610 -1.029 1.00 87.44 97 LEU A C 1
ATOM 758 O O . LEU A 1 97 ? 1.805 1.375 -2.167 1.00 87.44 97 LEU A O 1
ATOM 762 N N . LYS A 1 98 ? 1.194 2.860 -0.594 1.00 82.94 98 LYS A N 1
ATOM 763 C CA . LYS A 1 98 ? 1.436 4.052 -1.427 1.00 82.94 98 LYS A CA 1
ATOM 764 C C . LYS A 1 98 ? 2.890 4.148 -1.891 1.00 82.94 98 LYS A C 1
ATOM 766 O O . LYS A 1 98 ? 3.126 4.463 -3.050 1.00 82.94 98 LYS A O 1
ATOM 771 N N . LEU A 1 99 ? 3.850 3.829 -1.023 1.00 75.19 99 LEU A N 1
ATOM 772 C CA . LEU A 1 99 ? 5.273 3.791 -1.388 1.00 75.19 99 LEU A CA 1
ATOM 773 C C . LEU A 1 99 ? 5.592 2.675 -2.393 1.00 75.19 99 LEU A C 1
ATOM 775 O O . LEU A 1 99 ? 6.498 2.813 -3.212 1.00 75.19 99 LEU A O 1
ATOM 779 N N . HIS A 1 100 ? 4.848 1.570 -2.344 1.00 76.12 100 HIS A N 1
ATOM 780 C CA . HIS A 1 100 ? 5.075 0.409 -3.202 1.00 76.12 100 HIS A CA 1
ATOM 781 C C . HIS A 1 100 ? 4.287 0.435 -4.514 1.00 76.12 100 HIS A C 1
ATOM 783 O O . HIS A 1 100 ? 4.564 -0.412 -5.372 1.00 76.12 100 HIS A O 1
ATOM 789 N N . GLN A 1 101 ? 3.364 1.385 -4.713 1.00 73.81 101 GLN A N 1
ATOM 790 C CA . GLN A 1 101 ? 2.637 1.525 -5.975 1.00 73.81 101 GLN A CA 1
ATOM 791 C C . GLN A 1 101 ? 3.637 1.736 -7.125 1.00 73.81 101 GLN A C 1
ATOM 793 O O . GLN A 1 101 ? 4.396 2.708 -7.122 1.00 73.81 101 GLN A O 1
ATOM 798 N N . PRO A 1 102 ? 3.715 0.810 -8.100 1.00 69.50 102 PRO A N 1
ATOM 799 C CA . PRO A 1 102 ? 4.599 0.990 -9.236 1.00 69.50 102 PRO A CA 1
ATOM 800 C C . PRO A 1 102 ? 4.147 2.208 -10.045 1.00 69.50 102 PRO A C 1
ATOM 802 O O . PRO A 1 102 ? 2.946 2.366 -10.271 1.00 69.50 102 PRO A O 1
ATOM 805 N N . PRO A 1 103 ? 5.083 3.063 -10.494 1.00 74.38 103 PRO A N 1
ATOM 806 C CA . PRO A 1 103 ? 4.729 4.147 -11.393 1.00 74.38 103 PRO A CA 1
ATOM 807 C C . PRO A 1 103 ? 4.039 3.571 -12.633 1.00 74.38 103 PRO A C 1
ATOM 809 O O . PRO A 1 103 ? 4.446 2.535 -13.167 1.00 74.38 103 PRO A O 1
ATOM 812 N N . THR A 1 104 ? 2.976 4.235 -13.077 1.00 84.50 104 THR A N 1
ATOM 813 C CA . THR A 1 104 ? 2.283 3.878 -14.314 1.00 84.50 104 THR A CA 1
ATOM 814 C C . THR A 1 104 ? 3.161 4.269 -15.494 1.00 84.50 104 THR A C 1
ATOM 816 O O . THR A 1 104 ? 3.335 5.452 -15.790 1.00 84.50 104 THR A O 1
ATOM 819 N N . TRP A 1 105 ? 3.732 3.275 -16.166 1.00 89.25 105 TRP A N 1
ATOM 820 C CA . TRP A 1 105 ? 4.548 3.480 -17.358 1.00 89.25 105 TRP A CA 1
ATOM 821 C C . TRP A 1 105 ? 3.676 3.481 -18.612 1.00 89.25 105 TRP A C 1
ATOM 823 O O . TRP A 1 105 ? 2.891 2.558 -18.816 1.00 89.25 105 TRP A O 1
ATOM 833 N N . THR A 1 106 ? 3.854 4.485 -19.470 1.00 93.50 106 THR A N 1
ATOM 834 C CA . THR A 1 106 ? 3.203 4.566 -20.787 1.00 93.50 106 THR A CA 1
ATOM 835 C C . THR A 1 106 ? 4.248 4.362 -21.876 1.00 93.50 106 THR A C 1
ATOM 837 O O . THR A 1 106 ? 5.320 4.967 -21.820 1.00 93.50 106 THR A O 1
ATOM 840 N N . TYR A 1 107 ? 3.956 3.511 -22.861 1.00 94.38 107 TYR A N 1
ATOM 841 C CA . TYR A 1 107 ? 4.841 3.323 -24.008 1.00 94.38 107 TYR A CA 1
ATOM 842 C C . TYR A 1 107 ? 4.839 4.576 -24.890 1.00 94.38 107 TYR A C 1
ATOM 844 O O . TYR A 1 107 ? 3.782 5.065 -25.279 1.00 94.38 107 TYR A O 1
ATOM 852 N N . HIS A 1 108 ? 6.025 5.104 -25.188 1.00 93.56 108 HIS A N 1
ATOM 853 C CA . HIS A 1 108 ? 6.175 6.366 -25.917 1.00 93.56 108 HIS A CA 1
ATOM 854 C C . HIS A 1 108 ? 6.524 6.154 -27.408 1.00 93.56 108 HIS A C 1
ATOM 856 O O . HIS A 1 108 ? 6.168 6.968 -28.269 1.00 93.56 108 HIS A O 1
ATOM 862 N N . GLY A 1 109 ? 7.189 5.041 -27.734 1.00 95.31 109 GLY A N 1
ATOM 863 C CA . GLY A 1 109 ? 7.567 4.659 -29.098 1.00 95.31 109 GLY A CA 1
ATOM 864 C C . GLY A 1 109 ? 8.995 4.130 -29.215 1.00 95.31 109 GLY A C 1
ATOM 865 O O . GLY A 1 109 ? 9.743 4.107 -28.235 1.00 95.31 109 GLY A O 1
ATOM 866 N N . CYS A 1 110 ? 9.366 3.761 -30.439 1.00 96.81 110 CYS A N 1
ATOM 867 C CA . CYS A 1 110 ? 10.729 3.413 -30.831 1.00 96.81 110 CYS A CA 1
ATOM 868 C C . CYS A 1 110 ? 11.548 4.646 -31.261 1.00 96.81 110 CYS A C 1
ATOM 870 O O . CYS A 1 110 ? 11.051 5.508 -31.989 1.00 96.81 110 CYS A O 1
ATOM 872 N N . TYR A 1 111 ? 12.808 4.741 -30.820 1.00 95.88 111 TYR A N 1
ATOM 873 C CA . TYR A 1 111 ? 13.687 5.892 -31.063 1.00 95.88 111 TYR A CA 1
ATOM 874 C C . TYR A 1 111 ? 15.088 5.460 -31.481 1.00 95.88 111 TYR A C 1
ATOM 876 O O . TYR A 1 111 ? 15.622 4.487 -30.952 1.00 95.88 111 TYR A O 1
ATOM 884 N N . ILE A 1 112 ? 15.710 6.240 -32.367 1.00 94.31 112 ILE A N 1
ATOM 885 C CA . ILE A 1 112 ? 17.108 6.029 -32.759 1.00 94.31 112 ILE A CA 1
ATOM 886 C C . ILE A 1 112 ? 18.033 6.354 -31.580 1.00 94.31 112 ILE A C 1
ATOM 888 O O . ILE A 1 112 ? 17.993 7.456 -31.024 1.00 94.31 112 ILE A O 1
ATOM 892 N N . ASP A 1 113 ? 18.892 5.395 -31.235 1.00 92.06 113 ASP A N 1
ATOM 893 C CA . ASP A 1 113 ? 19.943 5.532 -30.228 1.00 92.06 113 ASP A CA 1
ATOM 894 C C . ASP A 1 113 ? 21.328 5.657 -30.882 1.00 92.06 113 ASP A C 1
ATOM 896 O O . ASP A 1 113 ? 21.551 5.192 -31.998 1.00 92.06 113 ASP A O 1
ATOM 900 N N . ASN A 1 114 ? 22.276 6.280 -30.184 1.00 89.12 114 ASN A N 1
ATOM 901 C CA . ASN A 1 114 ? 23.659 6.414 -30.644 1.00 89.12 114 ASN A CA 1
ATOM 902 C C . ASN A 1 114 ? 24.652 6.189 -29.493 1.00 89.12 114 ASN A C 1
ATOM 904 O O . ASN A 1 114 ? 24.267 5.923 -28.354 1.00 89.12 114 ASN A O 1
ATOM 908 N N . LEU A 1 115 ? 25.950 6.328 -29.778 1.00 86.50 115 LEU A N 1
ATOM 909 C CA . LEU A 1 115 ? 27.018 6.117 -28.792 1.00 86.50 115 LEU A CA 1
ATOM 910 C C . LEU A 1 115 ? 26.900 7.016 -27.549 1.00 86.50 115 LEU A C 1
ATOM 912 O O . LEU A 1 115 ? 27.341 6.629 -26.471 1.00 86.50 115 LEU A O 1
ATOM 916 N N . SER A 1 116 ? 26.289 8.198 -27.668 1.00 85.38 116 SER A N 1
ATOM 917 C CA . SER A 1 116 ? 26.070 9.111 -26.541 1.00 85.38 116 SER A CA 1
ATOM 918 C C . SER A 1 116 ? 24.857 8.752 -25.680 1.00 85.38 116 SER A C 1
ATOM 920 O O . SER A 1 116 ? 24.705 9.344 -24.612 1.00 85.38 116 SER A O 1
ATOM 922 N N . ARG A 1 117 ? 24.044 7.777 -26.105 1.00 89.75 117 ARG A N 1
ATOM 923 C CA . ARG A 1 117 ? 22.760 7.357 -25.529 1.00 89.75 117 ARG A CA 1
ATOM 924 C C . ARG A 1 117 ? 21.663 8.418 -25.604 1.00 89.75 117 ARG A C 1
ATOM 926 O O . ARG A 1 117 ? 21.793 9.520 -25.078 1.00 89.75 117 ARG A O 1
ATOM 933 N N . ALA A 1 118 ? 20.538 8.052 -26.209 1.00 89.94 118 ALA A N 1
ATOM 934 C CA . ALA A 1 118 ? 19.365 8.897 -26.389 1.00 89.94 118 ALA A CA 1
ATOM 935 C C . ALA A 1 118 ? 18.844 9.454 -25.062 1.00 89.94 118 ALA A C 1
ATOM 937 O O . ALA A 1 118 ? 18.542 10.646 -24.966 1.00 89.94 118 ALA A O 1
ATOM 938 N N . ILE A 1 119 ? 18.790 8.622 -24.018 1.00 91.19 119 ILE A N 1
ATOM 939 C CA . ILE A 1 119 ? 18.370 9.045 -22.682 1.00 91.19 119 ILE A CA 1
ATOM 940 C C . ILE A 1 119 ? 19.560 9.348 -21.763 1.00 91.19 119 ILE A C 1
ATOM 942 O O . ILE A 1 119 ? 20.575 8.654 -21.716 1.00 91.19 119 ILE A O 1
ATOM 946 N N . GLY A 1 120 ? 19.432 10.455 -21.036 1.00 79.06 120 GLY A N 1
ATOM 947 C CA . GLY A 1 120 ? 20.401 10.977 -20.086 1.00 79.06 120 GLY A CA 1
ATOM 948 C C . GLY A 1 120 ? 20.061 10.582 -18.657 1.00 79.06 120 GLY A C 1
ATOM 949 O O . GLY A 1 120 ? 19.009 10.958 -18.135 1.00 79.06 120 GLY A O 1
ATOM 950 N N . GLY A 1 121 ? 20.982 9.860 -18.029 1.00 73.31 121 GLY A N 1
ATOM 951 C CA . GLY A 1 121 ? 20.907 9.350 -16.665 1.00 73.31 121 GLY A CA 1
ATOM 952 C C . GLY A 1 121 ? 22.064 8.389 -16.389 1.00 73.31 121 GLY A C 1
ATOM 953 O O . GLY A 1 121 ? 22.889 8.151 -17.276 1.00 73.31 121 GLY A O 1
ATOM 954 N N . ASN A 1 122 ? 22.108 7.858 -15.166 1.00 67.00 122 ASN A N 1
ATOM 955 C CA . ASN A 1 122 ? 23.185 6.985 -14.681 1.00 67.00 122 ASN A CA 1
ATOM 956 C C . ASN A 1 122 ? 22.761 5.508 -14.572 1.00 67.00 122 ASN A C 1
ATOM 958 O O . ASN A 1 122 ? 23.532 4.693 -14.077 1.00 67.00 122 ASN A O 1
ATOM 962 N N . GLY A 1 123 ? 21.543 5.153 -14.993 1.00 79.81 123 GLY A N 1
ATOM 963 C CA . GLY A 1 123 ? 21.055 3.777 -14.926 1.00 79.81 123 GLY A CA 1
ATOM 964 C C . GLY A 1 123 ? 21.311 3.043 -16.233 1.00 79.81 123 GLY A C 1
ATOM 965 O O . GLY A 1 123 ? 20.639 3.314 -17.225 1.00 79.81 123 GLY A O 1
ATOM 966 N N . PHE A 1 124 ? 22.264 2.118 -16.229 1.00 90.06 124 PHE A N 1
ATOM 967 C CA . PHE A 1 124 ? 22.429 1.109 -17.271 1.00 90.06 124 PHE A CA 1
ATOM 968 C C . PHE A 1 124 ? 22.520 -0.256 -16.600 1.00 90.06 124 PHE A C 1
ATOM 970 O O . PHE A 1 124 ? 23.228 -0.423 -15.606 1.00 90.06 124 PHE A O 1
ATOM 977 N N . SER A 1 125 ? 21.796 -1.233 -17.127 1.00 91.88 125 SER A N 1
ATOM 978 C CA . SER A 1 125 ? 21.845 -2.608 -16.645 1.00 91.88 125 SER A CA 1
ATOM 979 C C . SER A 1 125 ? 21.760 -3.569 -17.818 1.00 91.88 125 SER A C 1
ATOM 981 O O . SER A 1 125 ? 21.003 -3.344 -18.762 1.00 91.88 125 SER A O 1
ATOM 983 N N . LEU A 1 126 ? 22.552 -4.632 -17.737 1.00 94.06 126 LEU A N 1
ATOM 984 C CA . LEU A 1 126 ? 22.556 -5.732 -18.685 1.00 94.06 126 LEU A CA 1
ATOM 985 C C . LEU A 1 126 ? 22.022 -6.968 -17.964 1.00 94.06 126 LEU A C 1
ATOM 987 O O . LEU A 1 126 ? 22.547 -7.341 -16.917 1.00 94.06 126 LEU A O 1
ATOM 991 N N . ASP A 1 127 ? 20.963 -7.558 -18.505 1.00 92.69 127 ASP A N 1
ATOM 992 C CA . ASP A 1 127 ? 20.237 -8.676 -17.906 1.00 92.69 127 ASP A CA 1
ATOM 993 C C . ASP A 1 127 ? 19.878 -9.684 -19.007 1.00 92.69 127 ASP A C 1
ATOM 995 O O . ASP A 1 127 ? 19.227 -9.353 -19.999 1.00 92.69 127 ASP A O 1
ATOM 999 N N . THR A 1 128 ? 20.332 -10.927 -18.849 1.00 94.25 128 THR A N 1
ATOM 1000 C CA . THR A 1 128 ? 20.077 -12.022 -19.799 1.00 94.25 128 THR A CA 1
ATOM 1001 C C . THR A 1 128 ? 18.678 -12.619 -19.660 1.00 94.25 128 THR A C 1
ATOM 1003 O O . THR A 1 128 ? 18.304 -13.470 -20.457 1.00 94.25 128 THR A O 1
ATOM 1006 N N . HIS A 1 129 ? 17.902 -12.172 -18.675 1.00 94.88 129 HIS A N 1
ATOM 1007 C CA . HIS A 1 129 ? 16.492 -12.500 -18.478 1.00 94.88 129 HIS A CA 1
ATOM 1008 C C . HIS A 1 129 ? 15.640 -11.226 -18.420 1.00 94.88 129 HIS A C 1
ATOM 1010 O O . HIS A 1 129 ? 14.602 -11.185 -17.754 1.00 94.88 129 HIS A O 1
ATOM 1016 N N . LEU A 1 130 ? 16.084 -10.167 -19.109 1.00 96.12 130 LEU A N 1
ATOM 1017 C CA . LEU A 1 130 ? 15.400 -8.884 -19.088 1.00 96.12 130 LEU A CA 1
ATOM 1018 C C . LEU A 1 130 ? 13.965 -9.027 -19.601 1.00 96.12 130 LEU A C 1
ATOM 1020 O O . LEU A 1 130 ? 13.733 -9.587 -20.669 1.00 96.12 130 LEU A O 1
ATOM 1024 N N . THR A 1 131 ? 13.020 -8.447 -18.867 1.00 95.56 131 THR A N 1
ATOM 1025 C CA . THR A 1 131 ? 11.636 -8.238 -19.304 1.00 95.56 131 THR A CA 1
ATOM 1026 C C . THR A 1 131 ? 11.296 -6.754 -19.243 1.00 95.56 131 THR A C 1
ATOM 1028 O O . THR A 1 131 ? 11.945 -5.977 -18.528 1.00 95.56 131 THR A O 1
ATOM 1031 N N . VAL A 1 132 ? 10.237 -6.351 -19.948 1.00 93.56 132 VAL A N 1
ATOM 1032 C CA . VAL A 1 132 ? 9.726 -4.971 -19.899 1.00 93.56 132 VAL A CA 1
ATOM 1033 C C . VAL A 1 132 ? 9.430 -4.540 -18.459 1.00 93.56 132 VAL A C 1
ATOM 1035 O O . VAL A 1 132 ? 9.822 -3.451 -18.035 1.00 93.56 132 VAL A O 1
ATOM 1038 N N . ASP A 1 133 ? 8.786 -5.405 -17.677 1.00 92.50 133 ASP A N 1
ATOM 1039 C CA . ASP A 1 133 ? 8.436 -5.096 -16.290 1.00 92.50 133 ASP A CA 1
ATOM 1040 C C . ASP A 1 133 ? 9.656 -5.065 -15.371 1.00 92.50 133 ASP A C 1
ATOM 1042 O O . ASP A 1 133 ? 9.700 -4.250 -14.445 1.00 92.50 133 ASP A O 1
ATOM 1046 N N . ASN A 1 134 ? 10.686 -5.873 -15.647 1.00 92.81 134 ASN A N 1
ATOM 1047 C CA . ASN A 1 134 ? 11.933 -5.776 -14.900 1.00 92.81 134 ASN A CA 1
ATOM 1048 C C . ASN A 1 134 ? 12.632 -4.438 -15.161 1.00 92.81 134 ASN A C 1
ATOM 1050 O O . ASN A 1 134 ? 13.005 -3.752 -14.210 1.00 92.81 134 ASN A O 1
ATOM 1054 N N . CYS A 1 135 ? 12.715 -4.005 -16.424 1.00 94.12 135 CYS A N 1
ATOM 1055 C CA . CYS A 1 135 ? 13.328 -2.722 -16.758 1.00 94.12 135 CYS A CA 1
ATOM 1056 C C . CYS A 1 135 ? 12.576 -1.536 -16.130 1.00 94.12 135 CYS A C 1
ATOM 1058 O O . CYS A 1 135 ? 13.181 -0.652 -15.522 1.00 94.12 135 CYS A O 1
ATOM 1060 N N . LYS A 1 136 ? 11.238 -1.556 -16.162 1.00 92.50 136 LYS A N 1
ATOM 1061 C CA . LYS A 1 136 ? 10.389 -0.575 -15.462 1.00 92.50 136 LYS A CA 1
ATOM 1062 C C . LYS A 1 136 ? 10.661 -0.515 -13.954 1.00 92.50 136 LYS A C 1
ATOM 1064 O O . LYS A 1 136 ? 10.611 0.567 -13.368 1.00 92.50 136 LYS A O 1
ATOM 1069 N N . ARG A 1 137 ? 10.922 -1.660 -13.309 1.00 90.00 137 ARG A N 1
ATOM 1070 C CA . ARG A 1 137 ? 11.285 -1.716 -11.881 1.00 90.00 137 ARG A CA 1
ATOM 1071 C C . ARG A 1 137 ? 12.679 -1.155 -11.627 1.00 90.00 137 ARG A C 1
ATOM 1073 O O . ARG A 1 137 ? 12.823 -0.365 -10.700 1.00 90.00 137 ARG A O 1
ATOM 1080 N N . LEU A 1 138 ? 13.662 -1.518 -12.453 1.00 90.56 138 LEU A N 1
ATOM 1081 C CA . LEU A 1 138 ? 15.033 -1.000 -12.366 1.00 90.56 138 LEU A CA 1
ATOM 1082 C C . LEU A 1 138 ? 15.074 0.524 -12.537 1.00 90.56 138 LEU A C 1
ATOM 1084 O O . LEU A 1 138 ? 15.818 1.205 -11.840 1.00 90.56 138 LEU A O 1
ATOM 1088 N N . CYS A 1 139 ? 14.214 1.067 -13.398 1.00 92.00 139 CYS A N 1
ATOM 1089 C CA . CYS A 1 139 ? 14.105 2.503 -13.635 1.00 92.00 139 CYS A CA 1
ATOM 1090 C C . CYS A 1 139 ? 13.106 3.228 -12.722 1.00 92.00 139 CYS A C 1
ATOM 1092 O O . CYS A 1 139 ? 12.736 4.370 -13.010 1.00 92.00 139 CYS A O 1
ATOM 1094 N N . ARG A 1 140 ? 12.666 2.619 -11.608 1.00 89.06 140 ARG A N 1
ATOM 1095 C CA . ARG A 1 140 ? 11.855 3.322 -10.599 1.00 89.06 140 ARG A CA 1
ATOM 1096 C C . ARG A 1 140 ? 12.589 4.582 -10.124 1.00 89.06 140 ARG A C 1
ATOM 1098 O O . ARG A 1 140 ? 13.758 4.536 -9.761 1.00 89.06 140 ARG A O 1
ATOM 1105 N N . GLY A 1 141 ? 11.891 5.718 -10.148 1.00 86.25 141 GLY A N 1
ATOM 1106 C CA . GLY A 1 141 ? 12.458 7.033 -9.820 1.00 86.25 141 GLY A CA 1
ATOM 1107 C C . GLY A 1 141 ? 13.073 7.785 -11.008 1.00 86.25 141 GLY A C 1
ATOM 1108 O O . GLY A 1 141 ? 13.421 8.953 -10.858 1.00 86.25 141 GLY A O 1
ATOM 1109 N N . SER A 1 142 ? 13.169 7.163 -12.189 1.00 90.38 142 SER A N 1
ATOM 1110 C CA . SER A 1 142 ? 13.520 7.848 -13.440 1.00 90.38 142 SER A CA 1
ATOM 1111 C C . SER A 1 142 ? 12.271 8.234 -14.235 1.00 90.38 142 SER A C 1
ATOM 1113 O O . SER A 1 142 ? 11.240 7.571 -14.146 1.00 90.38 142 SER A O 1
ATOM 1115 N N . LYS A 1 143 ? 12.360 9.291 -15.051 1.00 91.44 143 LYS A N 1
ATOM 1116 C CA . LYS A 1 143 ? 11.258 9.725 -15.934 1.00 91.44 143 LYS A CA 1
ATOM 1117 C C . LYS A 1 143 ? 11.053 8.800 -17.138 1.00 91.44 143 LYS A C 1
ATOM 1119 O O . LYS A 1 143 ? 9.936 8.665 -17.628 1.00 91.44 143 LYS A O 1
ATOM 1124 N N . TYR A 1 144 ? 12.128 8.187 -17.620 1.00 92.62 144 TYR A N 1
ATOM 1125 C CA . TYR A 1 144 ? 12.145 7.331 -18.798 1.00 92.62 144 TYR A CA 1
ATOM 1126 C C . TYR A 1 144 ? 12.865 6.019 -18.495 1.00 92.62 144 TYR A C 1
ATOM 1128 O O . TYR A 1 144 ? 13.908 6.009 -17.835 1.00 92.62 144 TYR A O 1
ATOM 1136 N N . ALA A 1 145 ? 12.317 4.938 -19.042 1.00 94.44 145 ALA A N 1
ATOM 1137 C CA . ALA A 1 145 ? 12.944 3.632 -19.154 1.00 94.44 145 ALA A CA 1
ATOM 1138 C C . ALA A 1 145 ? 13.020 3.286 -20.645 1.00 94.44 145 ALA A C 1
ATOM 1140 O O . ALA A 1 145 ? 12.036 3.467 -21.366 1.00 94.44 145 ALA A O 1
ATOM 1141 N N . ALA A 1 146 ? 14.172 2.821 -21.113 1.00 94.69 146 ALA A N 1
ATOM 1142 C CA . ALA A 1 146 ? 14.370 2.375 -22.485 1.00 94.69 146 ALA A CA 1
ATOM 1143 C C . ALA A 1 146 ? 15.033 1.002 -22.497 1.00 94.69 146 ALA A C 1
ATOM 1145 O O . ALA A 1 146 ? 15.814 0.669 -21.606 1.00 94.69 146 ALA A O 1
ATOM 1146 N N . MET A 1 147 ? 14.721 0.215 -23.520 1.00 94.62 147 MET A N 1
ATOM 1147 C CA . MET A 1 147 ? 15.278 -1.117 -23.713 1.00 94.62 147 MET A CA 1
ATOM 1148 C C . MET A 1 147 ? 16.001 -1.178 -25.049 1.00 94.62 147 MET A C 1
ATOM 1150 O O . MET A 1 147 ? 15.591 -0.523 -26.007 1.00 94.62 147 MET A O 1
ATOM 1154 N N . GLN A 1 148 ? 17.079 -1.952 -25.114 1.00 93.62 148 GLN A N 1
ATOM 1155 C CA . GLN A 1 148 ? 17.845 -2.132 -26.343 1.00 93.62 148 GLN A CA 1
ATOM 1156 C C . GLN A 1 148 ? 18.395 -3.557 -26.430 1.00 93.62 148 GLN A C 1
ATOM 1158 O O . GLN A 1 148 ? 18.764 -4.144 -25.415 1.00 93.62 148 GLN A O 1
ATOM 1163 N N . TYR A 1 149 ? 18.457 -4.107 -27.645 1.00 93.12 149 TYR A N 1
ATOM 1164 C CA . TYR A 1 149 ? 19.042 -5.426 -27.934 1.00 93.12 149 TYR A CA 1
ATOM 1165 C C . TYR A 1 149 ? 18.472 -6.598 -27.107 1.00 93.12 149 TYR A C 1
ATOM 1167 O O . TYR A 1 149 ? 19.141 -7.611 -26.933 1.00 93.12 149 TYR A O 1
ATOM 1175 N N . GLY A 1 150 ? 17.263 -6.462 -26.555 1.00 94.06 150 GLY A N 1
ATOM 1176 C CA . GLY A 1 150 ? 16.610 -7.493 -25.740 1.00 94.06 150 GLY A CA 1
ATOM 1177 C C . GLY A 1 150 ? 17.197 -7.709 -24.337 1.00 94.06 150 GLY A C 1
ATOM 1178 O O . GLY A 1 150 ? 16.543 -8.340 -23.512 1.00 94.06 150 GLY A O 1
ATOM 1179 N N . THR A 1 151 ? 18.384 -7.170 -24.036 1.00 95.81 151 THR A N 1
ATOM 1180 C CA . THR A 1 151 ? 19.118 -7.398 -22.772 1.00 95.81 151 THR A CA 1
ATOM 1181 C C . THR A 1 151 ? 19.535 -6.121 -22.048 1.00 95.81 151 THR A C 1
ATOM 1183 O O . THR A 1 151 ? 19.913 -6.177 -20.878 1.00 95.81 151 THR A O 1
ATOM 1186 N N . HIS A 1 152 ? 19.482 -4.957 -22.701 1.00 93.81 152 HIS A N 1
ATOM 1187 C CA . HIS A 1 152 ? 19.857 -3.690 -22.080 1.00 93.81 152 HIS A CA 1
ATOM 1188 C C . HIS A 1 152 ? 18.635 -2.961 -21.543 1.00 93.81 152 HIS A C 1
ATOM 1190 O O . HIS A 1 152 ? 17.669 -2.735 -22.271 1.00 93.81 152 HIS A O 1
ATOM 1196 N N . CYS A 1 153 ? 18.735 -2.502 -20.302 1.00 94.88 153 CYS A N 1
ATOM 1197 C CA . CYS A 1 153 ? 17.815 -1.557 -19.694 1.00 94.88 153 CYS A CA 1
ATOM 1198 C C . CYS A 1 153 ? 18.545 -0.245 -19.401 1.00 94.88 153 CYS A C 1
ATOM 1200 O O . CYS A 1 153 ? 19.641 -0.236 -18.836 1.00 94.88 153 CYS A O 1
ATOM 1202 N N . LEU A 1 154 ? 17.936 0.869 -19.794 1.00 94.25 154 LEU A N 1
ATOM 1203 C CA . LEU A 1 154 ? 18.471 2.210 -19.625 1.00 94.25 154 LEU A CA 1
ATOM 1204 C C . LEU A 1 154 ? 17.452 3.079 -18.885 1.00 94.25 154 LEU A C 1
ATOM 1206 O O . LEU A 1 154 ? 16.273 3.092 -19.236 1.00 94.25 154 LEU A O 1
ATOM 1210 N N . CYS A 1 155 ? 17.919 3.860 -17.914 1.00 94.38 155 CYS A N 1
ATOM 1211 C CA . CYS A 1 155 ? 17.093 4.759 -17.114 1.00 94.38 155 CYS A CA 1
ATOM 1212 C C . CYS A 1 155 ? 17.581 6.203 -17.244 1.00 94.38 155 CYS A C 1
ATOM 1214 O O . CYS A 1 155 ? 18.782 6.483 -17.168 1.00 94.38 155 CYS A O 1
ATOM 1216 N N . GLY A 1 156 ? 16.654 7.146 -17.409 1.00 93.12 156 GLY A N 1
ATOM 1217 C CA . GLY A 1 156 ? 17.012 8.549 -17.585 1.00 93.12 156 GLY A CA 1
ATOM 1218 C C . GLY A 1 156 ? 15.894 9.527 -17.263 1.00 93.12 156 GLY A C 1
ATOM 1219 O O . GLY A 1 156 ? 14.722 9.174 -17.199 1.00 93.12 156 GLY A O 1
ATOM 1220 N N . ASN A 1 157 ? 16.270 10.791 -17.077 1.00 92.56 157 ASN A N 1
ATOM 1221 C CA . ASN A 1 157 ? 15.335 11.867 -16.723 1.00 92.56 157 ASN A CA 1
ATOM 1222 C C . ASN A 1 157 ? 15.074 12.854 -17.866 1.00 92.56 157 ASN A C 1
ATOM 1224 O O . ASN A 1 157 ? 14.135 13.647 -17.807 1.00 92.56 157 ASN A O 1
ATOM 1228 N N . LYS A 1 158 ? 15.888 12.803 -18.922 1.00 92.00 158 LYS A N 1
ATOM 1229 C CA . LYS A 1 158 ? 15.795 13.666 -20.104 1.00 92.00 158 LYS A CA 1
ATOM 1230 C C . LYS A 1 158 ? 16.379 12.969 -21.325 1.00 92.00 158 LYS A C 1
ATOM 1232 O O . LYS A 1 158 ? 17.204 12.073 -21.171 1.00 92.00 158 LYS A O 1
ATOM 1237 N N . PHE A 1 159 ? 16.010 13.416 -22.518 1.00 91.50 159 PHE A N 1
ATOM 1238 C CA . PHE A 1 159 ? 16.763 13.082 -23.725 1.00 91.50 159 PHE A CA 1
ATOM 1239 C C . PHE A 1 159 ? 18.045 13.920 -23.778 1.00 91.50 159 PHE A C 1
ATOM 1241 O O . PHE A 1 159 ? 18.042 15.082 -23.364 1.00 91.50 159 PHE A O 1
ATOM 1248 N N . ARG A 1 160 ? 19.157 13.331 -24.228 1.00 90.25 160 ARG A N 1
ATOM 1249 C CA . ARG A 1 160 ? 20.448 14.036 -24.339 1.00 90.25 160 ARG A CA 1
ATOM 1250 C C . ARG A 1 160 ? 20.538 14.918 -25.582 1.00 90.25 160 ARG A C 1
ATOM 1252 O O . ARG A 1 160 ? 21.312 15.867 -25.593 1.00 90.25 160 ARG A O 1
ATOM 1259 N N . PHE A 1 161 ? 19.760 14.597 -26.605 1.00 90.25 161 PHE A N 1
ATOM 1260 C CA . PHE A 1 161 ? 19.720 15.273 -27.897 1.00 90.25 161 PHE A CA 1
ATOM 1261 C C . PHE A 1 161 ? 18.316 15.126 -28.512 1.00 90.25 161 PHE A C 1
ATOM 1263 O O . PHE A 1 161 ? 17.519 14.328 -28.006 1.00 90.25 161 PHE A O 1
ATOM 1270 N N . PRO A 1 162 ? 17.982 15.876 -29.579 1.00 91.69 162 PRO A N 1
ATOM 1271 C CA . PRO A 1 162 ? 16.748 15.669 -30.331 1.00 91.69 162 PRO A CA 1
ATOM 1272 C C . PRO A 1 162 ? 16.699 14.251 -30.914 1.00 91.69 162 PRO A C 1
ATOM 1274 O O . PRO A 1 162 ? 17.475 13.905 -31.802 1.00 91.69 162 PRO A O 1
ATOM 1277 N N . VAL A 1 163 ? 15.811 13.413 -30.381 1.00 92.50 163 VAL A N 1
ATOM 1278 C CA . VAL A 1 163 ? 15.645 12.021 -30.818 1.00 92.50 163 VAL A CA 1
ATOM 1279 C C . VAL A 1 163 ? 14.658 11.925 -31.975 1.00 92.50 163 VAL A C 1
ATOM 1281 O O . VAL A 1 163 ? 13.645 12.623 -32.002 1.00 92.50 163 VAL A O 1
ATOM 1284 N N . THR A 1 164 ? 14.932 11.021 -32.913 1.00 95.81 164 THR A N 1
ATOM 1285 C CA . THR A 1 164 ? 14.024 10.717 -34.027 1.00 95.81 164 THR A CA 1
ATOM 1286 C C . THR A 1 164 ? 13.205 9.481 -33.678 1.00 95.81 164 THR A C 1
ATOM 1288 O O . THR A 1 164 ? 13.779 8.441 -33.350 1.00 95.81 164 THR A O 1
ATOM 1291 N N . LYS A 1 165 ? 11.874 9.610 -33.717 1.00 96.50 165 LYS A N 1
ATOM 1292 C CA . LYS A 1 165 ? 10.951 8.478 -33.578 1.00 96.50 165 LYS A CA 1
ATOM 1293 C C . LYS A 1 165 ? 10.919 7.699 -34.892 1.00 96.50 165 LYS A C 1
ATOM 1295 O O . LYS A 1 165 ? 10.833 8.314 -35.952 1.00 96.50 165 LYS A O 1
ATOM 1300 N N . VAL A 1 166 ? 10.958 6.378 -34.805 1.00 97.25 166 VAL A N 1
ATOM 1301 C CA . VAL A 1 166 ? 10.909 5.465 -35.956 1.00 97.25 166 VAL A CA 1
ATOM 1302 C C . VAL A 1 166 ? 9.752 4.476 -35.810 1.00 97.25 166 VAL A C 1
ATOM 1304 O O . VAL A 1 166 ? 8.997 4.544 -34.836 1.00 97.25 166 VAL A O 1
ATOM 1307 N N . SER A 1 167 ? 9.577 3.591 -36.793 1.00 97.56 167 SER A N 1
ATOM 1308 C CA . SER A 1 167 ? 8.563 2.537 -36.723 1.00 97.56 167 SER A CA 1
ATOM 1309 C C . SER A 1 167 ? 8.842 1.598 -35.549 1.00 97.56 167 SER A C 1
ATOM 1311 O O . SER A 1 167 ? 9.983 1.196 -35.331 1.00 97.56 167 SER A O 1
ATOM 1313 N N . ASP A 1 168 ? 7.801 1.174 -34.830 1.00 95.69 168 ASP A N 1
ATOM 1314 C CA . ASP A 1 168 ? 7.953 0.232 -33.713 1.00 95.69 168 ASP A CA 1
ATOM 1315 C C . ASP A 1 168 ? 8.530 -1.124 -34.165 1.00 95.69 168 ASP A C 1
ATOM 1317 O O . ASP A 1 168 ? 9.170 -1.821 -33.379 1.00 95.69 168 ASP A O 1
ATOM 1321 N N . SER A 1 169 ? 8.403 -1.460 -35.456 1.00 96.38 169 SER A N 1
ATOM 1322 C CA . SER A 1 169 ? 9.038 -2.638 -36.061 1.00 96.38 169 SER A CA 1
ATOM 1323 C C . SER A 1 169 ? 10.567 -2.619 -35.974 1.00 96.38 169 SER A C 1
ATOM 1325 O O . SER A 1 169 ? 11.181 -3.681 -35.959 1.00 96.38 169 SER A O 1
ATOM 1327 N N . GLU A 1 170 ? 11.191 -1.441 -35.898 1.00 95.69 170 GLU A N 1
ATOM 1328 C CA . GLU A 1 170 ? 12.648 -1.304 -35.748 1.00 95.69 170 GLU A CA 1
ATOM 1329 C C . GLU A 1 170 ? 13.120 -1.604 -34.317 1.00 95.69 170 GLU A C 1
ATOM 1331 O O . GLU A 1 170 ? 14.289 -1.916 -34.103 1.00 95.69 170 GLU A O 1
ATOM 1336 N N . CYS A 1 171 ? 12.208 -1.573 -33.342 1.00 95.62 171 CYS A N 1
ATOM 1337 C CA . CYS A 1 171 ? 12.462 -1.974 -31.959 1.00 95.62 171 CYS A CA 1
ATOM 1338 C C . CYS A 1 171 ? 11.912 -3.371 -31.635 1.00 95.62 171 CYS A C 1
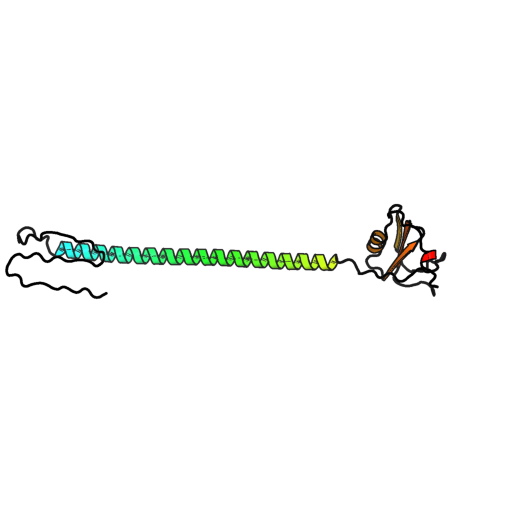ATOM 1340 O O . CYS A 1 171 ? 11.898 -3.753 -30.465 1.00 95.62 171 CYS A O 1
ATOM 1342 N N . ASN A 1 172 ? 11.462 -4.139 -32.634 1.00 94.56 172 ASN A N 1
ATOM 1343 C CA . ASN A 1 172 ? 10.837 -5.448 -32.435 1.00 94.56 172 ASN A CA 1
ATOM 1344 C C . ASN A 1 172 ? 11.874 -6.561 -32.192 1.00 94.56 172 ASN A C 1
ATOM 1346 O O . ASN A 1 172 ? 11.962 -7.542 -32.929 1.00 94.56 172 ASN A O 1
ATOM 1350 N N . VAL A 1 173 ? 12.701 -6.365 -31.167 1.00 94.50 173 VAL A N 1
ATOM 1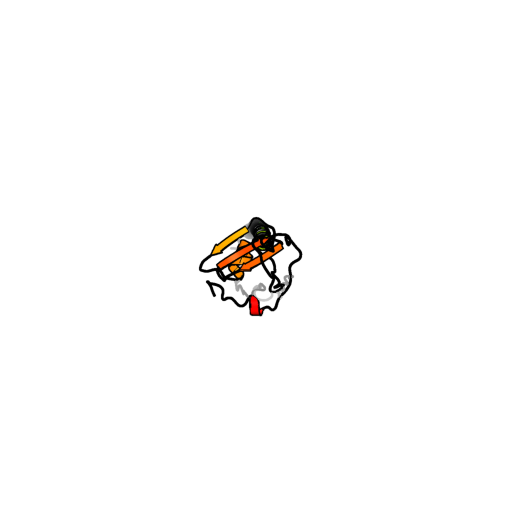351 C CA . VAL A 1 1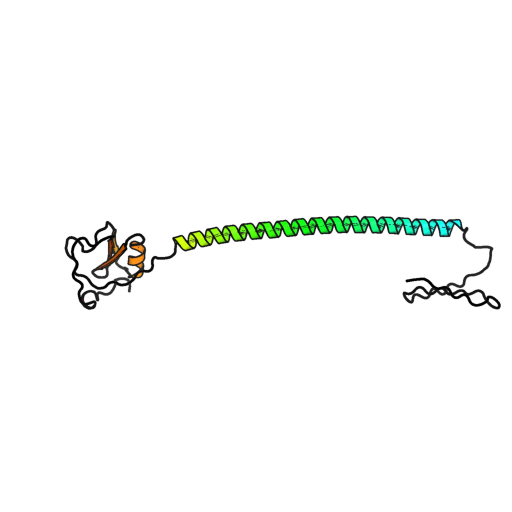73 ? 13.670 -7.340 -30.669 1.00 94.50 173 VAL A CA 1
ATOM 1352 C C . VAL A 1 173 ? 13.071 -7.999 -29.435 1.00 94.50 173 VAL A C 1
ATOM 1354 O O . VAL A 1 173 ? 12.678 -7.304 -28.498 1.00 94.50 173 VAL A O 1
ATOM 1357 N N . ASN A 1 174 ? 13.025 -9.332 -29.424 1.00 95.12 174 ASN A N 1
ATOM 1358 C CA . ASN A 1 174 ? 12.512 -10.082 -28.279 1.00 95.12 174 ASN A CA 1
ATOM 1359 C C . ASN A 1 174 ? 13.313 -9.757 -27.017 1.00 95.12 174 ASN A C 1
ATOM 1361 O O . ASN A 1 174 ? 14.543 -9.634 -27.060 1.00 95.12 174 ASN A O 1
ATOM 1365 N N . CYS A 1 175 ? 12.615 -9.634 -25.891 1.00 96.06 175 CYS A N 1
ATOM 1366 C CA . CYS A 1 175 ? 13.286 -9.494 -24.614 1.00 96.06 175 CYS A CA 1
ATOM 1367 C C . CYS A 1 175 ? 13.890 -10.852 -24.243 1.00 96.06 175 CYS A C 1
ATOM 1369 O O . CYS A 1 175 ? 13.331 -11.906 -24.540 1.00 96.06 175 CYS A O 1
ATOM 1371 N N . ALA A 1 176 ? 15.060 -10.853 -23.610 1.00 95.38 176 ALA A N 1
ATOM 1372 C CA . ALA A 1 176 ? 15.741 -12.107 -23.300 1.00 95.38 176 ALA A CA 1
ATOM 1373 C C . ALA A 1 176 ? 14.980 -12.957 -22.261 1.00 95.38 176 ALA A C 1
ATOM 1375 O O . ALA A 1 176 ? 15.168 -14.170 -22.192 1.00 95.38 176 ALA A O 1
ATOM 1376 N N . GLY A 1 177 ? 14.115 -12.328 -21.460 1.00 92.81 177 GLY A N 1
ATOM 1377 C CA . GLY A 1 177 ? 13.282 -12.990 -20.462 1.00 92.81 177 GLY A CA 1
ATOM 1378 C C . GLY A 1 177 ? 11.869 -13.372 -20.913 1.00 92.81 177 GLY A C 1
ATOM 1379 O O . GLY A 1 177 ? 11.260 -14.182 -20.213 1.00 92.81 177 GLY A O 1
ATOM 1380 N N . ASN A 1 178 ? 11.332 -12.803 -22.006 1.00 87.25 178 ASN A N 1
ATOM 1381 C CA . ASN A 1 178 ? 10.002 -13.122 -22.554 1.00 87.25 178 ASN A CA 1
ATOM 1382 C C . ASN A 1 178 ? 9.691 -12.488 -23.919 1.00 87.25 178 ASN A C 1
ATOM 1384 O O . ASN A 1 178 ? 10.266 -11.430 -24.259 1.00 87.25 178 ASN A O 1
#

Secondary structure (DSSP, 8-state):
----------SS-----PBPTT--B--------TTS---HHHHHHHHHHHHHHHHHHHHHHHHHHHHHHHHHHHHHHHHHHHHHHHHHHHHHHHHHHHHHPPP------EE---TT-SEESSEEEE-TT--HHHHHHHTTTSSEEEEETTTEEEEESEESS-PPEE-GGGG-PPPTT-